Protein AF-A0A0B3SHK7-F1 (afdb_monomer)

Foldseek 3Di:
DDPVVVVVVVVVVVVVVVVVVVVVVVVVPPPPDDLPPLDQDDDQDDDPDPVVCVVCVVVSVVSVVVNVVSVVVSVVSVVVSVVVVVVVVVVVVVVVVVVCVVVVD

Radius of gyration: 28.04 Å; Cα contacts (8 Å, |Δi|>4): 27; chains: 1; bounding box: 57×65×58 Å

Secondary structure (DSSP, 8-state):
--HHHHHHHHHHHHHHHHHHHHHHHHHHH--S-------PPPPPP--S-HHHHHHTHHHHHHHHHHHHHHHHHHHHHHHHHHHHHHHHHHHHHHHHHHHHHHH--

Solvent-accessible surface area (backbone atoms only — not comparable to full-atom values): 6185 Å² total; per-residue (Å²): 137,72,71,66,59,56,56,52,52,50,53,52,49,51,52,52,52,52,52,51,50,53,52,56,56,55,64,67,68,73,77,74,87,72,85,72,77,64,62,79,62,71,81,68,76,77,68,88,49,72,63,58,44,62,79,39,39,70,60,45,52,47,42,47,55,51,36,57,54,41,45,52,55,28,48,52,44,50,53,51,52,50,52,53,54,50,53,53,50,50,53,53,50,52,51,52,54,53,50,50,64,66,73,76,109

Nearest PDB structures (foldseek):
  8i7o-assembly1_B8  TM=4.156E-01  e=3.609E+00  Mus musculus

Mean predicted aligned error: 12.47 Å

pLDDT: mean 86.63, std 15.55, range [47.28, 98.44]

Organism: NCBI:txid561184

Structure (mmCIF, N/CA/C/O backbone):
data_AF-A0A0B3SHK7-F1
#
_entry.id   AF-A0A0B3SHK7-F1
#
loop_
_atom_site.group_PDB
_atom_site.id
_atom_site.type_symbol
_atom_site.label_atom_id
_atom_site.label_alt_id
_atom_site.label_comp_id
_atom_site.label_asym_id
_atom_site.label_entity_id
_atom_site.label_seq_id
_atom_site.pdbx_PDB_ins_code
_atom_site.Cartn_x
_atom_site.Cartn_y
_atom_site.Cartn_z
_atom_site.occupancy
_atom_site.B_iso_or_equiv
_atom_site.auth_seq_id
_atom_site.auth_comp_id
_atom_site.auth_asym_id
_atom_site.auth_atom_id
_atom_site.pdbx_PDB_model_num
ATOM 1 N N . MET A 1 1 ? 24.798 -53.014 29.473 1.00 47.28 1 MET A N 1
ATOM 2 C CA . MET A 1 1 ? 24.682 -51.683 28.827 1.00 47.28 1 MET A CA 1
ATOM 3 C C . MET A 1 1 ? 23.221 -51.216 28.905 1.00 47.28 1 MET A C 1
ATOM 5 O O . MET A 1 1 ? 22.335 -51.994 28.581 1.00 47.28 1 MET A O 1
ATOM 9 N N . SER A 1 2 ? 22.936 -50.039 29.482 1.00 53.62 2 SER A N 1
ATOM 10 C CA . SER A 1 2 ? 21.636 -49.715 30.116 1.00 53.62 2 SER A CA 1
ATOM 11 C C . SER A 1 2 ? 20.565 -49.125 29.173 1.00 53.62 2 SER A C 1
ATOM 13 O O . SER A 1 2 ? 20.601 -47.948 28.818 1.00 53.62 2 SER A O 1
ATOM 15 N N . ILE A 1 3 ? 19.532 -49.925 28.870 1.00 59.44 3 ILE A N 1
ATOM 16 C CA . ILE A 1 3 ? 18.322 -49.586 28.077 1.00 59.44 3 ILE A CA 1
ATOM 17 C C . ILE A 1 3 ? 17.528 -48.399 28.672 1.00 59.44 3 ILE A C 1
ATOM 19 O O . ILE A 1 3 ? 16.787 -47.700 27.973 1.00 59.44 3 ILE A O 1
ATOM 23 N N . LYS A 1 4 ? 17.682 -48.133 29.977 1.00 56.56 4 LYS A N 1
ATOM 24 C CA . LYS A 1 4 ? 16.960 -47.066 30.691 1.00 56.56 4 LYS A CA 1
ATOM 25 C C . LYS A 1 4 ? 17.421 -45.659 30.273 1.00 56.56 4 LYS A C 1
ATOM 27 O O . LYS A 1 4 ? 16.594 -44.747 30.241 1.00 56.56 4 LYS A O 1
ATOM 32 N N . GLY A 1 5 ? 18.691 -45.494 29.883 1.00 59.22 5 GLY A N 1
ATOM 33 C CA . GLY A 1 5 ? 19.243 -44.217 29.409 1.00 59.22 5 GLY A CA 1
ATOM 34 C C . GLY A 1 5 ? 18.638 -43.770 28.076 1.00 59.22 5 GLY A C 1
ATOM 35 O O . GLY A 1 5 ? 18.206 -42.626 27.943 1.00 59.22 5 GLY A O 1
ATOM 36 N N . PHE A 1 6 ? 18.476 -44.705 27.134 1.00 59.25 6 PHE A N 1
ATOM 37 C CA . PHE A 1 6 ? 17.899 -44.435 25.814 1.00 59.25 6 PHE A CA 1
ATOM 38 C C . PHE A 1 6 ? 16.429 -43.998 25.896 1.00 59.25 6 PHE A C 1
ATOM 40 O O . PHE A 1 6 ? 16.019 -43.037 25.250 1.00 59.25 6 PHE A O 1
ATOM 47 N N . LYS A 1 7 ? 15.626 -44.638 26.760 1.00 60.53 7 LYS A N 1
ATOM 48 C CA . LYS A 1 7 ? 14.211 -44.266 26.953 1.00 60.53 7 LYS A CA 1
ATOM 49 C C . LYS A 1 7 ? 14.041 -42.899 27.621 1.00 60.53 7 LYS A C 1
ATOM 51 O O . LYS A 1 7 ? 13.049 -42.223 27.354 1.00 60.53 7 LYS A O 1
ATOM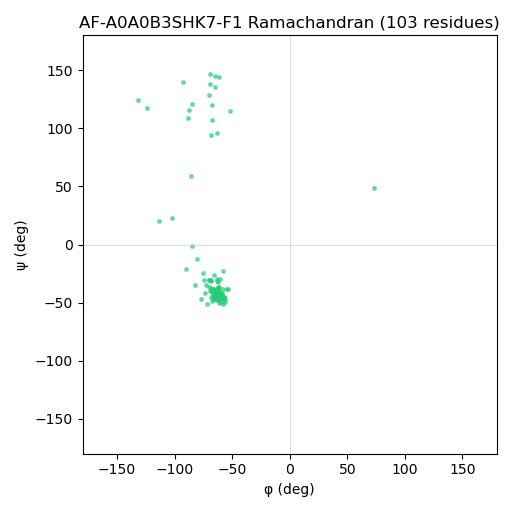 56 N N . ARG A 1 8 ? 14.970 -42.499 28.498 1.00 61.84 8 ARG A N 1
ATOM 57 C CA . ARG A 1 8 ? 14.968 -41.183 29.162 1.00 61.84 8 ARG A CA 1
ATOM 58 C C . ARG A 1 8 ? 15.375 -40.081 28.184 1.00 61.84 8 ARG A C 1
ATOM 60 O O . ARG A 1 8 ? 14.693 -39.062 28.126 1.00 61.84 8 ARG A O 1
ATOM 67 N N . LEU A 1 9 ? 16.384 -40.344 27.354 1.00 64.19 9 LEU A N 1
ATOM 68 C CA . LEU A 1 9 ? 16.823 -39.446 26.287 1.00 64.19 9 LEU A CA 1
ATOM 69 C C . LEU A 1 9 ? 15.735 -39.269 25.214 1.00 64.19 9 LEU A C 1
ATOM 71 O O . LEU A 1 9 ? 15.395 -38.144 24.864 1.00 64.19 9 LEU A O 1
ATOM 75 N N . ARG A 1 10 ? 15.082 -40.361 24.789 1.00 71.25 10 ARG A N 1
ATOM 76 C CA . ARG A 1 10 ? 13.967 -40.325 23.827 1.00 71.25 10 ARG A CA 1
ATOM 77 C C . ARG A 1 10 ? 12.755 -39.559 24.360 1.00 71.25 10 ARG A C 1
ATOM 79 O O . ARG A 1 10 ? 12.159 -38.782 23.626 1.00 71.25 10 ARG A O 1
ATOM 86 N N . ARG A 1 11 ? 12.400 -39.723 25.642 1.00 72.06 11 ARG A N 1
ATOM 87 C CA . ARG A 1 11 ? 11.307 -38.954 26.276 1.00 72.06 11 ARG A CA 1
ATOM 88 C C . ARG A 1 11 ? 11.623 -37.466 26.387 1.00 72.06 11 ARG A C 1
ATOM 90 O O . ARG A 1 11 ? 10.731 -36.641 26.223 1.00 72.06 11 ARG A O 1
ATOM 97 N N . GLN A 1 12 ? 12.875 -37.131 26.678 1.00 74.81 12 GLN A N 1
ATOM 98 C CA . GLN A 1 12 ? 13.320 -35.745 26.775 1.00 74.81 12 GLN A CA 1
ATOM 99 C C . GLN A 1 12 ? 13.356 -35.071 25.396 1.00 74.81 12 GLN A C 1
ATOM 101 O O . GLN A 1 12 ? 12.955 -33.918 25.272 1.00 74.81 12 GLN A O 1
ATOM 106 N N . TRP A 1 13 ? 13.743 -35.815 24.359 1.00 76.12 13 TRP A N 1
ATOM 107 C CA . TRP A 1 13 ? 13.710 -35.360 22.971 1.00 76.12 13 TRP A CA 1
ATOM 108 C C . TRP A 1 13 ? 12.273 -35.155 22.470 1.00 76.12 13 TRP A C 1
ATOM 110 O O . TRP A 1 13 ? 11.950 -34.083 21.971 1.00 76.12 13 TRP A O 1
ATOM 120 N N . LEU A 1 14 ? 11.373 -36.111 22.731 1.00 80.50 14 LEU A N 1
ATOM 121 C CA . LEU A 1 14 ? 9.947 -36.000 22.394 1.00 80.50 14 LEU A CA 1
ATOM 122 C C . LEU A 1 14 ? 9.273 -34.796 23.067 1.00 80.50 14 LEU A C 1
ATOM 124 O O . LEU A 1 14 ? 8.520 -34.080 22.419 1.00 80.50 14 LEU A O 1
ATOM 128 N N . ARG A 1 15 ? 9.575 -34.527 24.345 1.00 83.44 15 ARG A N 1
ATOM 129 C CA . ARG A 1 15 ? 9.064 -33.341 25.054 1.00 83.44 15 ARG A CA 1
ATOM 130 C C . ARG A 1 15 ? 9.548 -32.029 24.438 1.00 83.44 15 ARG A C 1
ATOM 132 O O . ARG A 1 15 ? 8.769 -31.088 24.346 1.00 83.44 15 ARG A O 1
ATOM 139 N N . ARG A 1 16 ? 10.815 -31.966 24.016 1.00 82.56 16 ARG A N 1
ATOM 140 C CA . ARG A 1 16 ? 11.387 -30.779 23.363 1.00 82.56 16 ARG A CA 1
ATOM 141 C C . ARG A 1 16 ? 10.779 -30.534 21.985 1.00 82.56 16 ARG A C 1
ATOM 143 O O . ARG A 1 16 ? 10.400 -29.407 21.699 1.00 82.56 16 ARG A O 1
ATOM 150 N N . VAL A 1 17 ? 10.637 -31.583 21.175 1.00 86.38 17 VAL A N 1
ATOM 151 C CA . VAL A 1 17 ? 10.005 -31.495 19.849 1.00 86.38 17 VAL A CA 1
ATOM 152 C C . VAL A 1 17 ? 8.541 -31.083 19.978 1.00 86.38 17 VAL A C 1
ATOM 154 O O . VAL A 1 17 ? 8.110 -30.164 19.296 1.00 86.38 17 VAL A O 1
ATOM 157 N N . TYR A 1 18 ? 7.795 -31.695 20.899 1.00 89.25 18 TYR A N 1
ATOM 158 C CA . TYR A 1 18 ? 6.396 -31.340 21.134 1.00 89.25 18 TYR A CA 1
ATOM 159 C C . TYR A 1 18 ? 6.239 -29.880 21.576 1.00 89.25 18 TYR A C 1
ATOM 161 O O . TYR A 1 18 ? 5.405 -29.163 21.034 1.00 89.25 18 TYR A O 1
ATOM 169 N N . GLY A 1 19 ? 7.086 -29.413 22.503 1.00 86.44 19 GLY A N 1
ATOM 170 C CA . GLY A 1 19 ? 7.104 -28.007 22.908 1.00 86.44 19 GLY A CA 1
ATOM 171 C C . GLY A 1 19 ? 7.384 -27.059 21.738 1.00 86.44 19 GLY A C 1
ATOM 172 O O . GLY A 1 19 ? 6.680 -26.068 21.580 1.00 86.44 19 GLY A O 1
ATOM 173 N N . ALA A 1 20 ? 8.353 -27.390 20.880 1.00 87.88 20 ALA A N 1
ATOM 174 C CA . ALA A 1 20 ? 8.672 -26.586 19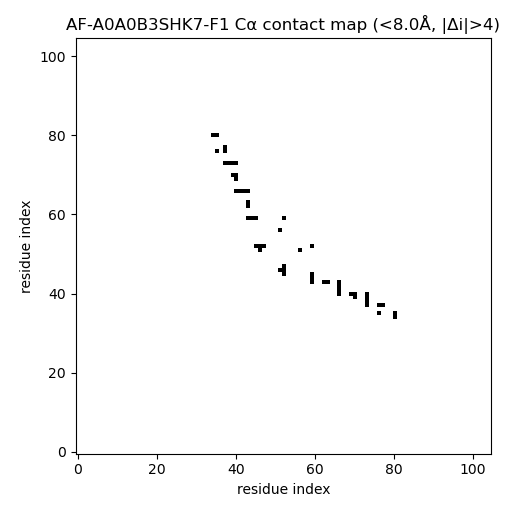.700 1.00 87.88 20 ALA A CA 1
ATOM 175 C C . ALA A 1 20 ? 7.519 -26.547 18.680 1.00 87.88 20 ALA A C 1
ATOM 177 O O . ALA A 1 20 ? 7.220 -25.487 18.140 1.00 87.88 20 ALA A O 1
ATOM 178 N N . VAL A 1 21 ? 6.839 -27.677 18.454 1.00 88.88 21 VAL A N 1
ATOM 179 C CA . VAL A 1 21 ? 5.678 -27.763 17.551 1.00 88.88 21 VAL A CA 1
ATOM 180 C C . VAL A 1 21 ? 4.502 -26.940 18.075 1.00 88.88 21 VAL A C 1
ATOM 182 O O . VAL A 1 21 ? 3.897 -26.199 17.308 1.00 88.88 21 VAL A O 1
ATOM 185 N N . VAL A 1 22 ? 4.199 -27.012 19.374 1.00 87.88 22 VAL A N 1
ATOM 186 C CA . VAL A 1 22 ? 3.126 -26.206 19.983 1.00 87.88 22 VAL A CA 1
ATOM 187 C C . VAL A 1 22 ? 3.426 -24.710 19.861 1.00 87.88 22 VAL A C 1
ATOM 189 O O . VAL A 1 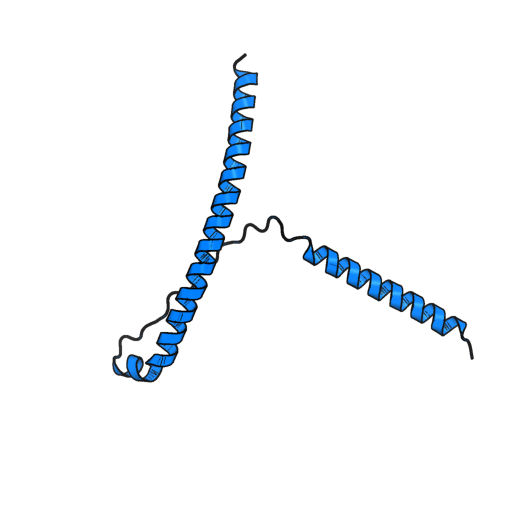22 ? 2.544 -23.948 19.484 1.00 87.88 22 VAL A O 1
ATOM 192 N N . ILE A 1 23 ? 4.671 -24.289 20.112 1.00 84.94 23 ILE A N 1
ATOM 193 C CA . ILE A 1 23 ? 5.083 -22.887 19.940 1.00 84.94 23 ILE A CA 1
ATOM 194 C C . ILE A 1 23 ? 4.927 -22.451 18.476 1.00 84.94 23 ILE A C 1
ATOM 196 O O . ILE A 1 23 ? 4.361 -21.394 18.219 1.00 84.94 23 ILE A O 1
ATOM 200 N N . ALA A 1 24 ? 5.366 -23.269 17.515 1.00 83.69 24 ALA A N 1
ATOM 201 C CA . ALA A 1 24 ? 5.221 -22.959 16.093 1.00 83.69 24 ALA A CA 1
ATOM 202 C C . ALA A 1 24 ? 3.747 -22.822 15.670 1.00 83.69 24 ALA 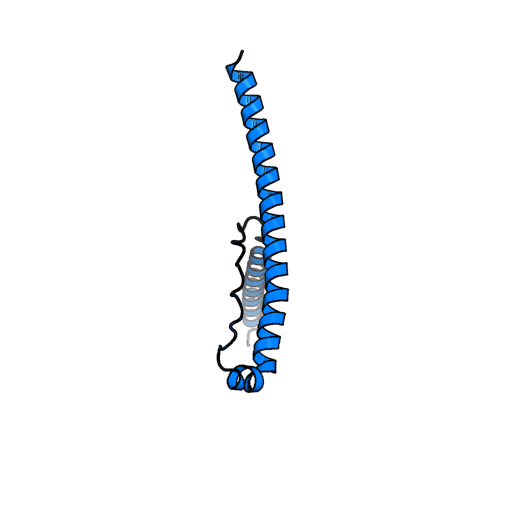A C 1
ATOM 204 O O . ALA A 1 24 ? 3.407 -21.902 14.933 1.00 83.69 24 ALA A O 1
ATOM 205 N N . LEU A 1 25 ? 2.863 -23.689 16.174 1.00 82.75 25 LEU A N 1
ATOM 206 C CA . LEU A 1 25 ? 1.424 -23.617 15.904 1.00 82.75 25 LEU A CA 1
ATOM 207 C C . LEU A 1 25 ? 0.776 -22.362 16.509 1.00 82.75 25 LEU A C 1
ATOM 209 O O . LEU A 1 25 ? -0.068 -21.747 15.862 1.00 82.75 25 LEU A O 1
ATOM 213 N N . LEU A 1 26 ? 1.194 -21.945 17.708 1.00 79.38 26 LEU A N 1
ATOM 214 C CA . LEU A 1 26 ? 0.703 -20.714 18.336 1.00 79.38 26 LEU A CA 1
ATOM 215 C C . LEU A 1 26 ? 1.089 -19.465 17.529 1.00 79.38 26 LEU A C 1
ATOM 217 O O . LEU A 1 26 ? 0.251 -18.587 17.341 1.00 79.38 26 LEU A O 1
ATOM 221 N N . MET A 1 27 ? 2.305 -19.410 16.978 1.00 73.31 27 MET A N 1
ATOM 222 C CA . MET A 1 27 ? 2.753 -18.283 16.144 1.00 73.31 27 MET A CA 1
ATOM 223 C C . MET A 1 27 ? 1.932 -18.127 14.853 1.00 73.31 27 MET A C 1
ATOM 225 O O . MET A 1 27 ? 1.757 -17.011 14.379 1.00 73.31 27 MET A O 1
ATOM 229 N N . ILE A 1 28 ? 1.397 -19.221 14.300 1.00 69.12 28 ILE A N 1
ATOM 230 C CA . ILE A 1 28 ? 0.568 -19.197 13.081 1.00 69.12 28 ILE A CA 1
ATOM 231 C C . ILE A 1 28 ? -0.849 -18.660 13.371 1.00 69.12 28 ILE A C 1
ATOM 233 O O . ILE A 1 28 ? -1.497 -18.128 12.476 1.00 69.12 28 ILE A O 1
ATOM 237 N N . SER A 1 29 ? -1.332 -18.756 14.617 1.00 59.84 29 SER A N 1
ATOM 238 C CA . SER A 1 29 ? -2.684 -18.307 14.999 1.00 59.84 29 SER A CA 1
ATOM 239 C C . SER A 1 29 ? -2.835 -16.799 15.243 1.00 59.84 29 SER A C 1
ATOM 241 O O . SER A 1 29 ? -3.962 -16.311 15.287 1.00 59.84 29 SER A O 1
ATOM 243 N N . VAL A 1 30 ? -1.739 -16.038 15.351 1.00 56.47 30 VAL A N 1
ATOM 244 C CA . VAL A 1 30 ? -1.773 -14.567 15.503 1.00 56.47 30 VAL A CA 1
ATOM 245 C C . VAL A 1 30 ? -1.847 -13.907 14.121 1.00 56.47 30 VAL A C 1
ATOM 247 O O . VAL A 1 30 ? -0.965 -13.164 13.706 1.00 56.47 30 VAL A O 1
ATOM 250 N N . GLY A 1 31 ? -2.892 -14.243 13.368 1.00 52.66 31 GLY A N 1
ATOM 251 C CA . GLY A 1 31 ? -3.207 -13.660 12.060 1.00 52.66 31 GLY A CA 1
ATOM 252 C C . GLY A 1 31 ? -4.334 -12.626 12.114 1.00 52.66 31 GLY A C 1
ATOM 253 O O . GLY A 1 31 ? -5.015 -12.434 11.117 1.00 52.66 31 GLY A O 1
ATOM 254 N N . GLY A 1 32 ? -4.593 -12.017 13.275 1.00 53.56 32 GLY A N 1
ATOM 255 C CA . GLY A 1 32 ? -5.673 -11.047 13.458 1.00 53.56 32 GLY A CA 1
ATOM 256 C C . GLY A 1 32 ? -5.169 -9.800 14.175 1.00 53.56 32 GLY A C 1
ATOM 257 O O . GLY A 1 32 ? -4.627 -9.910 15.271 1.00 53.56 32 GLY A O 1
ATOM 258 N N . ALA A 1 33 ? -5.371 -8.639 13.551 1.00 50.81 33 ALA A N 1
ATOM 259 C CA . ALA A 1 33 ? -4.979 -7.301 14.006 1.00 50.81 33 ALA A CA 1
ATOM 260 C C . ALA A 1 33 ? -3.476 -6.968 13.927 1.00 50.81 33 ALA A C 1
ATOM 262 O O . ALA A 1 33 ? -2.885 -6.407 14.848 1.00 50.81 33 ALA A O 1
ATOM 263 N N . VAL A 1 34 ? -2.862 -7.233 12.776 1.00 51.34 34 VAL A N 1
ATOM 264 C CA . VAL A 1 34 ? -1.827 -6.323 12.269 1.00 51.34 34 VAL A CA 1
ATOM 265 C C . VAL A 1 34 ? -2.607 -5.246 11.518 1.00 51.34 34 VAL A C 1
ATOM 267 O O . VAL A 1 34 ? -3.376 -5.584 10.628 1.00 51.34 34 VAL A O 1
ATOM 270 N N . ALA A 1 35 ? -2.481 -3.974 11.909 1.00 54.16 35 ALA A N 1
ATOM 271 C CA . ALA A 1 35 ? -2.793 -2.894 10.980 1.00 54.16 35 ALA A CA 1
ATOM 272 C C . ALA A 1 35 ? -1.775 -3.064 9.854 1.00 54.16 35 ALA A C 1
ATOM 274 O O . ALA A 1 35 ? -0.598 -2.733 10.038 1.00 54.16 35 ALA A O 1
ATOM 275 N N . GLU A 1 36 ? -2.169 -3.743 8.779 1.00 54.50 36 GLU A N 1
ATOM 276 C CA . GLU A 1 36 ? -1.258 -4.007 7.682 1.00 54.50 36 GLU A CA 1
ATOM 277 C C . GLU A 1 36 ? -0.993 -2.642 7.063 1.00 54.50 36 GLU A C 1
ATOM 279 O O . 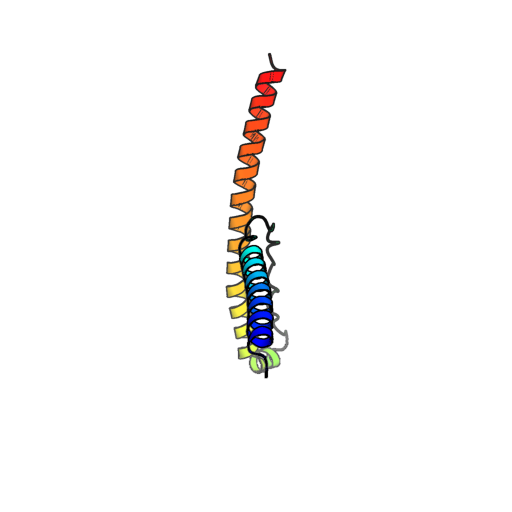GLU A 1 36 ? -1.877 -2.004 6.494 1.00 54.50 36 GLU A O 1
ATOM 284 N N . SER A 1 37 ? 0.204 -2.099 7.281 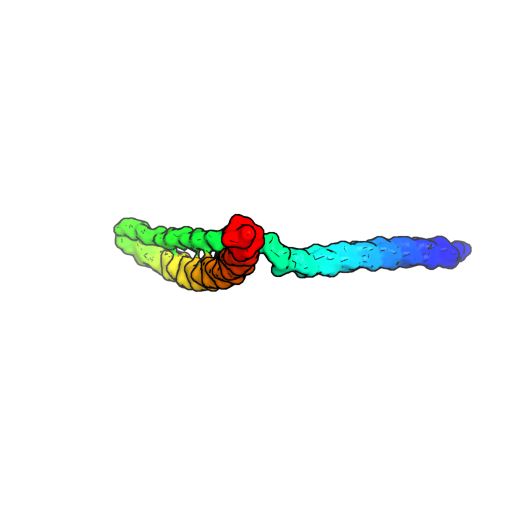1.00 76.06 37 SER A N 1
ATOM 285 C CA . SER A 1 37 ? 0.561 -0.826 6.682 1.00 76.06 37 SER A CA 1
ATOM 286 C C . SER A 1 37 ? 0.689 -1.065 5.184 1.00 76.06 37 SER A C 1
ATOM 288 O O . SER A 1 37 ? 1.726 -1.517 4.704 1.00 76.06 37 SER A O 1
ATOM 290 N N . CYS A 1 38 ? -0.396 -0.819 4.445 1.00 92.12 38 CYS A N 1
ATOM 291 C CA . CYS A 1 38 ? -0.453 -1.073 3.014 1.00 92.12 38 CYS A CA 1
ATOM 292 C C . CYS A 1 38 ? 0.736 -0.399 2.320 1.00 92.12 38 CYS A C 1
ATOM 294 O O . CYS A 1 38 ? 0.869 0.828 2.324 1.00 92.12 38 CYS A O 1
ATOM 296 N N . VAL A 1 39 ? 1.625 -1.209 1.741 1.00 91.50 39 VAL A N 1
ATOM 297 C CA . VAL A 1 39 ? 2.869 -0.717 1.146 1.00 91.50 39 VAL A CA 1
ATOM 298 C C . VAL A 1 39 ? 2.610 -0.320 -0.297 1.00 91.50 39 VAL A C 1
ATOM 300 O O . VAL A 1 39 ? 2.299 -1.153 -1.147 1.00 91.50 39 VAL A O 1
ATOM 303 N N . THR A 1 40 ? 2.761 0.967 -0.591 1.00 94.38 40 THR A N 1
ATOM 304 C CA . THR A 1 40 ? 2.648 1.464 -1.962 1.00 94.38 40 THR A CA 1
ATOM 305 C C . THR A 1 40 ? 3.842 0.982 -2.795 1.00 94.38 40 THR A C 1
ATOM 307 O O . THR A 1 40 ? 4.987 1.206 -2.392 1.00 94.38 40 THR A O 1
ATOM 310 N N . PRO A 1 41 ? 3.624 0.364 -3.971 1.00 96.00 41 PRO A N 1
ATOM 311 C CA . PRO A 1 41 ? 4.722 -0.063 -4.828 1.00 96.00 41 PRO A CA 1
ATOM 312 C C . PRO A 1 41 ? 5.457 1.137 -5.433 1.00 96.00 41 PRO A C 1
ATOM 314 O O . PRO A 1 41 ? 4.864 2.169 -5.766 1.00 96.00 41 PRO A O 1
ATOM 317 N N . GLN A 1 42 ? 6.766 0.984 -5.628 1.00 95.00 42 GLN A N 1
ATOM 318 C CA . GLN A 1 42 ? 7.593 1.996 -6.274 1.00 95.00 42 GLN A CA 1
ATOM 319 C C . GLN A 1 42 ? 7.248 2.106 -7.764 1.00 95.00 42 GLN A C 1
ATOM 321 O O . GLN A 1 42 ? 7.088 1.101 -8.453 1.00 95.00 42 GLN A O 1
ATOM 326 N N . ARG A 1 43 ? 7.177 3.336 -8.285 1.00 96.50 43 ARG A N 1
ATOM 327 C CA . ARG A 1 43 ? 6.961 3.558 -9.720 1.00 96.50 43 ARG A CA 1
ATOM 328 C C . ARG A 1 43 ? 8.152 3.039 -10.541 1.00 96.50 43 ARG A C 1
ATOM 330 O O . ARG A 1 43 ? 9.292 3.347 -10.180 1.00 96.50 43 ARG A O 1
ATOM 337 N N . PRO A 1 44 ? 7.907 2.332 -11.658 1.00 97.38 44 PRO A N 1
ATOM 338 C CA . PRO A 1 44 ? 8.973 1.894 -12.548 1.00 97.38 44 PRO A CA 1
ATOM 339 C C . PRO A 1 44 ? 9.665 3.100 -13.194 1.00 97.38 44 PRO A C 1
ATOM 341 O O . PRO A 1 44 ? 9.034 4.117 -13.498 1.00 97.38 44 PRO A O 1
ATOM 344 N N . PHE A 1 45 ? 10.976 2.990 -13.400 1.00 96.19 45 PHE A N 1
ATOM 345 C CA . PHE A 1 45 ? 11.789 4.036 -14.014 1.00 96.19 45 PHE A CA 1
ATOM 346 C C . PHE A 1 45 ? 11.894 3.833 -15.528 1.00 96.19 45 PHE A C 1
ATOM 348 O O . PHE A 1 45 ? 12.079 2.716 -16.008 1.00 96.19 45 PHE A O 1
ATOM 355 N N . VAL A 1 46 ? 11.827 4.927 -16.289 1.00 97.25 46 VAL A N 1
ATOM 356 C CA . VAL A 1 46 ? 12.062 4.920 -17.737 1.00 97.25 46 VAL A CA 1
ATOM 357 C C . VAL A 1 46 ? 13.171 5.922 -18.058 1.00 97.25 46 VAL A C 1
ATOM 359 O O . VAL A 1 46 ? 12.981 7.118 -17.828 1.00 97.25 46 VAL A O 1
ATOM 362 N N . PRO A 1 47 ? 14.318 5.475 -18.603 1.00 97.06 47 PRO A N 1
ATOM 363 C CA . PRO A 1 47 ? 15.392 6.375 -19.006 1.00 97.06 47 PRO A CA 1
ATOM 364 C C . PRO A 1 47 ? 14.957 7.358 -20.102 1.00 97.06 47 PRO A C 1
ATOM 366 O O . PRO A 1 47 ? 14.240 6.986 -21.034 1.00 97.06 47 PRO A O 1
ATOM 369 N N . SER A 1 48 ? 15.464 8.592 -20.051 1.00 97.31 48 SER A N 1
ATOM 370 C CA . SER A 1 48 ? 15.216 9.598 -21.096 1.00 97.31 48 SER A CA 1
ATOM 371 C C . SER A 1 48 ? 15.919 9.268 -22.420 1.00 97.31 48 SER A C 1
ATOM 373 O O . SER A 1 48 ? 15.412 9.613 -23.487 1.00 97.31 48 SER A O 1
ATOM 375 N N . ASP A 1 49 ? 17.070 8.584 -22.368 1.00 97.81 49 ASP A N 1
ATOM 376 C CA . ASP A 1 49 ? 17.836 8.193 -23.555 1.00 97.81 49 ASP A CA 1
ATOM 377 C C . ASP A 1 49 ? 17.080 7.139 -24.399 1.00 97.81 49 ASP A C 1
ATOM 379 O O . ASP A 1 49 ? 16.797 6.035 -23.917 1.00 97.81 49 ASP A O 1
ATOM 383 N N . PRO A 1 50 ? 16.765 7.424 -25.679 1.00 97.44 50 PRO A N 1
ATOM 384 C CA . PRO A 1 50 ? 16.098 6.475 -26.565 1.00 97.44 50 PRO A CA 1
ATOM 385 C C . PRO A 1 50 ? 16.874 5.182 -26.811 1.00 97.44 50 PRO A C 1
ATOM 387 O O . PRO A 1 50 ? 16.244 4.160 -27.089 1.00 97.44 50 PRO A O 1
ATOM 390 N N . LYS A 1 51 ? 18.212 5.213 -26.760 1.00 98.00 51 LYS A N 1
ATOM 391 C CA . LYS A 1 51 ? 19.013 3.998 -26.916 1.00 98.00 51 LYS A CA 1
ATOM 392 C C . LYS A 1 51 ? 18.870 3.116 -25.676 1.00 98.00 51 LYS A C 1
ATOM 394 O O . LYS A 1 51 ? 18.439 1.978 -25.826 1.00 98.00 51 LYS A O 1
ATOM 399 N N . ALA A 1 52 ? 19.063 3.664 -24.476 1.00 97.19 52 ALA A N 1
ATOM 400 C CA . ALA A 1 52 ? 18.842 2.950 -23.218 1.00 97.19 52 ALA A CA 1
ATOM 401 C C . ALA A 1 52 ? 17.436 2.327 -23.113 1.00 97.19 52 ALA A C 1
ATOM 403 O O . ALA A 1 52 ? 17.297 1.198 -22.651 1.00 97.19 52 ALA A O 1
ATOM 404 N N . ARG A 1 53 ? 16.385 3.007 -23.596 1.00 97.69 53 ARG A N 1
ATOM 405 C CA . ARG A 1 53 ? 15.030 2.421 -23.628 1.00 97.69 53 ARG A CA 1
ATOM 406 C C . ARG A 1 53 ? 14.931 1.161 -24.487 1.00 97.69 53 ARG A C 1
ATOM 408 O O . ARG A 1 53 ? 14.162 0.271 -24.145 1.00 97.69 53 ARG A O 1
ATOM 415 N N . ARG A 1 54 ? 15.658 1.099 -25.607 1.00 97.75 54 ARG A N 1
ATOM 416 C CA . ARG A 1 54 ? 15.688 -0.081 -26.484 1.00 97.75 54 ARG A CA 1
ATOM 417 C C . ARG A 1 54 ? 16.563 -1.177 -25.892 1.00 97.75 54 ARG A C 1
ATOM 419 O O . ARG A 1 54 ? 16.116 -2.314 -25.818 1.00 97.75 54 ARG A O 1
ATOM 426 N N . ASP A 1 55 ? 17.753 -0.808 -25.428 1.00 98.31 55 ASP A N 1
ATOM 427 C CA . ASP A 1 55 ? 18.742 -1.740 -24.881 1.00 98.31 55 ASP A CA 1
ATOM 428 C C . ASP A 1 55 ? 18.211 -2.462 -23.627 1.00 98.31 55 ASP A C 1
ATOM 430 O O . ASP A 1 55 ? 18.513 -3.633 -23.415 1.00 98.31 55 ASP A O 1
ATOM 434 N N . TYR A 1 56 ? 17.365 -1.795 -22.831 1.00 97.44 56 TYR A N 1
ATOM 435 C CA . TYR A 1 56 ? 16.785 -2.340 -21.597 1.00 97.44 56 TYR A CA 1
ATOM 436 C C . TYR A 1 56 ? 15.265 -2.557 -21.660 1.00 97.44 56 TYR A C 1
ATOM 438 O O . TYR A 1 56 ? 14.614 -2.651 -20.617 1.00 97.44 56 TYR A O 1
ATOM 446 N N . ALA A 1 57 ? 14.679 -2.653 -22.859 1.00 98.00 57 ALA A N 1
ATOM 447 C CA . ALA A 1 57 ? 13.226 -2.732 -23.047 1.00 98.00 57 ALA A CA 1
ATOM 448 C C . ALA A 1 57 ? 12.566 -3.875 -22.255 1.00 98.00 57 ALA A C 1
ATOM 450 O O . ALA A 1 57 ? 11.484 -3.695 -21.697 1.00 98.00 57 ALA A O 1
ATOM 451 N N . ASP A 1 58 ? 13.222 -5.033 -22.173 1.00 98.31 58 ASP A N 1
ATOM 452 C CA . ASP A 1 58 ? 12.675 -6.198 -21.473 1.00 98.31 58 ASP A CA 1
ATOM 453 C C . ASP A 1 58 ? 12.702 -6.041 -19.948 1.00 98.31 58 ASP A C 1
ATOM 455 O O . ASP A 1 58 ? 11.768 -6.478 -19.274 1.00 98.31 58 ASP A O 1
ATOM 459 N N . ILE A 1 59 ? 13.727 -5.374 -19.400 1.00 97.62 59 ILE A N 1
ATOM 460 C CA . ILE A 1 59 ? 13.800 -5.055 -17.965 1.00 97.62 59 ILE A CA 1
ATOM 461 C C . ILE A 1 59 ? 12.716 -4.037 -17.619 1.00 97.62 59 ILE A C 1
ATOM 463 O O . ILE A 1 59 ? 11.929 -4.270 -16.708 1.00 97.62 59 ILE A O 1
ATOM 467 N N . ILE A 1 60 ? 12.612 -2.962 -18.406 1.00 98.12 60 ILE A N 1
ATOM 468 C CA . ILE A 1 60 ? 11.586 -1.934 -18.207 1.00 98.12 60 ILE A CA 1
ATOM 469 C C . ILE A 1 60 ? 10.194 -2.573 -18.274 1.00 98.12 60 ILE A C 1
ATOM 471 O O . ILE A 1 60 ? 9.378 -2.341 -17.390 1.00 98.12 60 ILE A O 1
ATOM 475 N N . ARG A 1 61 ? 9.914 -3.429 -19.269 1.00 98.25 61 ARG A N 1
ATOM 476 C CA . ARG A 1 61 ? 8.620 -4.128 -19.368 1.00 98.25 61 ARG A CA 1
ATOM 477 C C . ARG A 1 61 ? 8.318 -4.934 -18.103 1.00 98.25 61 ARG A C 1
ATOM 479 O O . ARG A 1 61 ? 7.220 -4.816 -17.563 1.00 98.25 61 ARG A O 1
ATOM 486 N N . ARG A 1 62 ? 9.291 -5.705 -17.613 1.00 98.31 62 ARG A N 1
ATOM 487 C CA . ARG A 1 62 ? 9.140 -6.501 -16.390 1.00 98.31 62 ARG A CA 1
ATOM 488 C C . ARG A 1 62 ? 8.855 -5.630 -15.167 1.00 98.31 62 ARG A C 1
ATOM 490 O O . ARG A 1 62 ? 7.987 -5.985 -14.377 1.00 98.31 62 ARG A O 1
ATOM 497 N N . ASP A 1 63 ? 9.529 -4.494 -15.018 1.00 98.25 63 ASP A N 1
ATOM 498 C CA . ASP A 1 63 ? 9.295 -3.582 -13.891 1.00 98.25 63 ASP A CA 1
ATOM 499 C C . ASP A 1 63 ? 7.861 -3.030 -13.895 1.00 98.25 63 ASP A C 1
ATOM 501 O O . ASP A 1 63 ? 7.229 -2.921 -12.843 1.00 98.25 63 ASP A O 1
ATOM 505 N N . PHE A 1 64 ? 7.303 -2.742 -15.076 1.00 98.44 64 PHE A N 1
ATOM 506 C CA . PHE A 1 64 ? 5.894 -2.364 -15.205 1.00 98.44 64 PHE A CA 1
ATOM 507 C C . PHE A 1 64 ? 4.945 -3.515 -14.849 1.00 98.44 64 PHE A C 1
ATOM 509 O O . PHE A 1 64 ? 3.960 -3.287 -14.149 1.00 98.44 64 PHE A O 1
ATOM 516 N N . GLU A 1 65 ? 5.225 -4.744 -15.287 1.00 98.12 65 GLU A N 1
ATOM 517 C CA . GLU A 1 65 ? 4.416 -5.922 -14.936 1.00 98.12 65 GLU A CA 1
ATOM 518 C C . GLU A 1 65 ? 4.409 -6.175 -13.420 1.00 98.12 65 GLU A C 1
ATOM 520 O O . GLU A 1 65 ? 3.350 -6.416 -12.835 1.00 98.12 65 GLU A O 1
ATOM 525 N N . LEU A 1 66 ? 5.573 -6.057 -12.769 1.00 98.12 66 LEU A N 1
ATOM 526 C CA . LEU A 1 66 ? 5.701 -6.155 -11.314 1.00 98.12 66 LEU A CA 1
ATOM 527 C C . LEU A 1 66 ? 4.911 -5.046 -10.612 1.00 98.12 66 LEU A C 1
ATOM 529 O O . LEU A 1 66 ? 4.115 -5.345 -9.725 1.00 98.12 66 LEU A O 1
ATOM 533 N N . TYR A 1 67 ? 5.052 -3.793 -11.054 1.00 98.12 67 TYR A N 1
ATOM 534 C CA . TYR A 1 67 ? 4.283 -2.672 -10.513 1.00 98.12 67 TYR A CA 1
ATOM 535 C C . TYR A 1 67 ? 2.771 -2.902 -10.621 1.00 98.12 67 TYR A C 1
ATOM 537 O O . TYR A 1 67 ? 2.047 -2.681 -9.652 1.00 98.12 67 TYR A O 1
ATOM 545 N N . ILE A 1 68 ? 2.286 -3.370 -11.777 1.00 98.19 68 ILE A N 1
ATOM 546 C CA . ILE A 1 68 ? 0.858 -3.633 -11.998 1.00 98.19 68 ILE A CA 1
ATOM 547 C C . ILE A 1 68 ? 0.362 -4.749 -11.079 1.00 98.19 68 ILE A C 1
ATOM 549 O O . ILE A 1 68 ? -0.729 -4.640 -10.532 1.00 98.19 68 ILE A O 1
ATOM 553 N N . ARG A 1 69 ? 1.139 -5.811 -10.865 1.00 97.12 69 ARG A N 1
ATOM 554 C CA . ARG A 1 69 ? 0.778 -6.849 -9.890 1.00 97.12 69 ARG A CA 1
ATOM 555 C C . ARG A 1 69 ? 0.722 -6.275 -8.472 1.00 97.12 69 ARG A C 1
ATOM 557 O O . ARG A 1 69 ? -0.235 -6.518 -7.739 1.00 97.12 69 ARG A O 1
ATOM 564 N N . ASP A 1 70 ? 1.738 -5.514 -8.088 1.00 96.81 70 ASP A N 1
ATOM 565 C CA . ASP A 1 70 ? 1.905 -5.060 -6.709 1.00 96.81 70 ASP A CA 1
ATOM 566 C C . ASP A 1 70 ? 0.912 -3.948 -6.343 1.00 96.81 70 ASP A C 1
ATOM 568 O O . ASP A 1 70 ? 0.438 -3.906 -5.209 1.00 96.81 70 ASP A O 1
ATOM 572 N N . ILE A 1 71 ? 0.496 -3.110 -7.300 1.00 97.31 71 ILE A N 1
ATOM 573 C CA . ILE A 1 71 ? -0.538 -2.095 -7.052 1.00 97.31 71 ILE A CA 1
ATOM 574 C C . ILE A 1 71 ? -1.915 -2.725 -6.808 1.00 97.31 71 ILE A C 1
ATOM 576 O O . ILE A 1 71 ? -2.689 -2.195 -6.017 1.00 97.31 71 ILE A O 1
ATOM 580 N N . GLN A 1 72 ? -2.212 -3.886 -7.405 1.00 97.12 72 GLN A N 1
ATOM 581 C CA . GLN A 1 72 ? -3.451 -4.618 -7.105 1.00 97.12 72 GLN A CA 1
ATOM 582 C C . GLN A 1 72 ? -3.439 -5.188 -5.684 1.00 97.12 72 GLN A C 1
ATOM 584 O O . GLN A 1 72 ? -4.444 -5.118 -4.980 1.00 97.12 72 GLN A O 1
ATOM 589 N N . ASN A 1 73 ? -2.291 -5.705 -5.232 1.00 95.25 73 ASN A N 1
ATOM 590 C CA . ASN A 1 73 ? -2.129 -6.142 -3.843 1.00 95.25 73 ASN A CA 1
ATOM 591 C C . ASN A 1 73 ? -2.308 -4.971 -2.869 1.00 95.25 73 ASN A C 1
ATOM 593 O O . ASN A 1 73 ? -2.997 -5.116 -1.863 1.00 95.25 73 ASN A O 1
ATOM 597 N N . TYR A 1 74 ? -1.737 -3.812 -3.202 1.00 95.62 74 TYR A N 1
ATOM 598 C CA . TYR A 1 74 ? -1.894 -2.588 -2.423 1.00 95.62 74 TYR A CA 1
ATOM 599 C C . TYR A 1 74 ? -3.361 -2.148 -2.317 1.00 95.62 74 TYR A C 1
ATOM 601 O O . TYR A 1 74 ? -3.817 -1.840 -1.219 1.00 95.62 74 TYR A O 1
ATOM 609 N N . PHE A 1 75 ? -4.120 -2.166 -3.420 1.00 96.44 75 PHE A N 1
ATOM 610 C CA . PHE A 1 75 ? -5.545 -1.823 -3.382 1.00 96.44 75 PHE A CA 1
ATOM 611 C C . PHE A 1 75 ? -6.366 -2.788 -2.534 1.00 96.44 75 PHE A C 1
ATOM 613 O O . PHE A 1 75 ? -7.161 -2.332 -1.720 1.00 96.44 75 PHE A O 1
ATOM 620 N N . ARG A 1 76 ? -6.121 -4.097 -2.647 1.00 95.81 76 ARG A N 1
ATOM 621 C CA . ARG A 1 76 ? -6.792 -5.084 -1.794 1.00 95.81 76 ARG A CA 1
ATOM 622 C C . ARG A 1 76 ? -6.547 -4.815 -0.307 1.00 95.81 76 ARG A C 1
ATOM 624 O O . ARG A 1 76 ? -7.503 -4.805 0.456 1.00 95.81 76 ARG A O 1
ATOM 631 N N . CYS A 1 77 ? -5.302 -4.536 0.079 1.00 95.44 77 CYS A N 1
ATOM 632 C CA . CYS A 1 77 ? -4.980 -4.166 1.459 1.00 95.44 77 CYS A CA 1
ATOM 633 C C . CYS A 1 77 ? -5.770 -2.926 1.913 1.00 95.44 77 CYS A C 1
ATOM 635 O O . CYS A 1 77 ? -6.373 -2.924 2.982 1.00 95.44 77 CYS A O 1
ATOM 637 N N . LEU A 1 78 ? -5.820 -1.874 1.084 1.00 95.19 78 LEU A N 1
ATOM 638 C CA . LEU A 1 78 ? -6.567 -0.658 1.423 1.00 95.19 78 LEU A CA 1
ATOM 639 C C . LEU A 1 78 ? -8.070 -0.910 1.581 1.00 95.19 78 LEU A C 1
ATOM 641 O O . LEU A 1 78 ? -8.700 -0.294 2.440 1.00 95.19 78 LEU A O 1
ATOM 645 N N . ASP A 1 79 ? -8.648 -1.786 0.761 1.00 96.25 79 ASP A N 1
ATOM 646 C CA . ASP A 1 79 ? -10.062 -2.145 0.858 1.00 96.25 79 ASP A CA 1
ATOM 647 C C . ASP A 1 79 ? -10.360 -2.943 2.138 1.00 96.25 79 ASP A C 1
ATOM 649 O O . ASP A 1 79 ? -11.390 -2.715 2.776 1.00 96.25 79 ASP A O 1
ATOM 653 N N . GLU A 1 80 ? -9.447 -3.822 2.556 1.00 94.25 80 GLU A N 1
ATOM 654 C CA . GLU A 1 80 ? -9.543 -4.570 3.815 1.00 94.25 80 GLU A CA 1
ATOM 655 C C . GLU A 1 80 ? -9.444 -3.638 5.035 1.00 94.25 80 GLU A C 1
ATOM 657 O O . GLU A 1 80 ? -10.311 -3.677 5.913 1.00 94.25 80 GLU A O 1
ATOM 662 N N . GLU A 1 81 ? -8.470 -2.721 5.058 1.00 93.25 81 GLU A N 1
ATOM 663 C CA . GLU A 1 81 ? -8.352 -1.716 6.126 1.00 93.25 81 GLU A CA 1
ATOM 664 C C . GLU A 1 81 ? -9.559 -0.772 6.155 1.00 93.25 81 GLU A C 1
ATOM 666 O O . GLU A 1 81 ? -10.060 -0.424 7.227 1.00 93.25 81 GLU A O 1
ATOM 671 N N . ARG A 1 82 ? -10.090 -0.393 4.986 1.00 93.56 82 ARG A N 1
ATOM 672 C CA . ARG A 1 82 ? -11.320 0.398 4.900 1.00 93.56 82 ARG A CA 1
ATOM 673 C C . ARG A 1 82 ? -12.505 -0.349 5.506 1.00 93.56 82 ARG A C 1
ATOM 675 O O . ARG A 1 82 ? -13.285 0.271 6.227 1.00 93.56 82 ARG A O 1
ATOM 682 N N . ALA A 1 83 ? -12.665 -1.638 5.207 1.00 95.88 83 ALA A N 1
ATOM 683 C CA . ALA A 1 83 ? -13.756 -2.448 5.743 1.00 95.88 83 ALA A CA 1
ATOM 684 C C . ALA A 1 83 ? -13.666 -2.561 7.272 1.00 95.88 83 ALA A C 1
ATOM 686 O O . ALA A 1 83 ? -14.646 -2.277 7.962 1.00 95.88 83 ALA A O 1
ATOM 687 N N . ARG A 1 84 ? -12.474 -2.869 7.794 1.00 93.31 84 ARG A N 1
ATOM 688 C CA . ARG A 1 84 ? -12.196 -2.918 9.234 1.00 93.31 84 ARG A CA 1
ATOM 689 C C . ARG A 1 84 ? -12.496 -1.583 9.923 1.00 93.31 84 ARG A C 1
ATOM 691 O O . ARG A 1 84 ? -13.218 -1.546 10.914 1.00 93.31 84 ARG A O 1
ATOM 698 N N . ALA A 1 85 ? -11.958 -0.479 9.401 1.00 93.81 85 ALA A N 1
A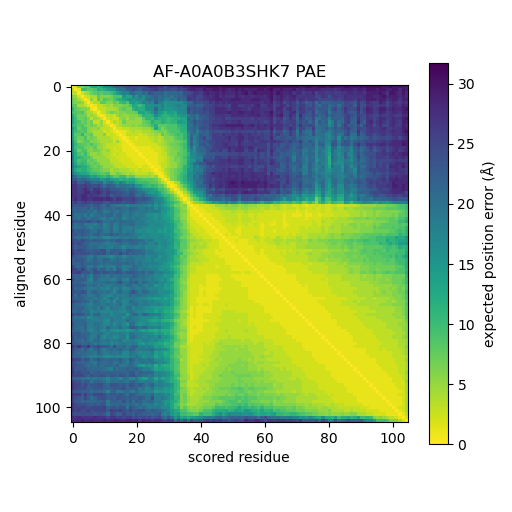TOM 699 C CA . ALA A 1 85 ? -12.155 0.846 9.989 1.00 93.81 85 ALA A CA 1
ATOM 700 C C . ALA A 1 85 ? -13.631 1.270 9.971 1.00 93.81 85 ALA A C 1
ATOM 702 O O . ALA A 1 85 ? -14.089 1.992 10.856 1.00 93.81 85 ALA A O 1
ATOM 703 N N . PHE A 1 86 ? -14.387 0.825 8.965 1.00 96.44 86 PHE A N 1
ATOM 704 C CA . PHE A 1 86 ? -15.813 1.102 8.875 1.00 96.44 86 PHE A CA 1
ATOM 705 C C . PHE A 1 86 ? -16.621 0.364 9.949 1.00 96.44 86 PHE A C 1
ATOM 707 O O . PHE A 1 86 ? -17.526 0.961 10.528 1.00 96.44 86 PHE A O 1
ATOM 714 N N . GLU A 1 87 ? -16.285 -0.893 10.240 1.00 96.81 87 GLU A N 1
ATOM 715 C CA . GLU A 1 87 ? -16.889 -1.663 11.335 1.00 96.81 87 GLU A CA 1
ATOM 716 C C . GLU A 1 87 ? -16.620 -0.998 12.693 1.00 96.81 87 GLU A C 1
ATOM 718 O O . GLU A 1 87 ? -17.562 -0.675 13.416 1.00 96.81 87 GLU A O 1
ATOM 723 N N . GLU A 1 88 ? -15.359 -0.666 12.981 1.00 94.94 88 GLU A N 1
ATOM 724 C CA . GLU A 1 88 ? -14.972 0.030 14.216 1.00 94.94 88 GLU A CA 1
ATOM 725 C C . GLU A 1 88 ? -15.720 1.366 14.369 1.00 94.94 88 GLU A C 1
ATOM 727 O O . GLU A 1 88 ? -16.286 1.668 15.422 1.00 94.94 88 GLU A O 1
ATOM 732 N N . ALA A 1 89 ? -15.807 2.155 13.293 1.00 97.12 89 ALA A N 1
ATOM 733 C CA . ALA A 1 89 ? -16.540 3.416 13.308 1.00 97.12 89 ALA A CA 1
ATOM 734 C C . ALA A 1 89 ? -18.039 3.229 13.599 1.00 97.12 89 ALA A C 1
ATOM 736 O O . ALA A 1 89 ? -18.630 4.070 14.285 1.00 97.12 89 ALA A O 1
ATOM 737 N N . GLN A 1 90 ? -18.668 2.153 13.109 1.00 98.06 90 GLN A N 1
ATOM 738 C CA . GLN A 1 90 ? -20.065 1.846 13.433 1.00 98.06 90 GLN A CA 1
ATOM 739 C C . GLN A 1 90 ? -20.242 1.513 14.913 1.00 98.06 90 GLN A C 1
ATOM 741 O O . GLN A 1 90 ? -21.144 2.061 15.552 1.00 98.06 90 GLN A O 1
ATOM 746 N N . GLU A 1 91 ? -19.385 0.653 15.464 1.00 97.88 91 GLU A N 1
ATOM 747 C CA . GLU A 1 91 ? -19.445 0.247 16.870 1.00 97.88 91 GLU A CA 1
ATOM 748 C C . GLU A 1 91 ? -19.288 1.446 17.807 1.00 97.88 91 GLU A C 1
ATOM 750 O O . GLU A 1 91 ? -20.134 1.670 18.682 1.00 97.88 91 GLU A O 1
ATOM 755 N N . VAL A 1 92 ? -18.266 2.270 17.559 1.00 98.06 92 VAL A N 1
ATOM 756 C CA . VAL A 1 92 ? -17.985 3.485 18.336 1.00 98.06 92 VAL A CA 1
ATOM 757 C C . VAL A 1 92 ? -19.129 4.493 18.213 1.00 98.06 92 VAL A C 1
ATOM 759 O O . VAL A 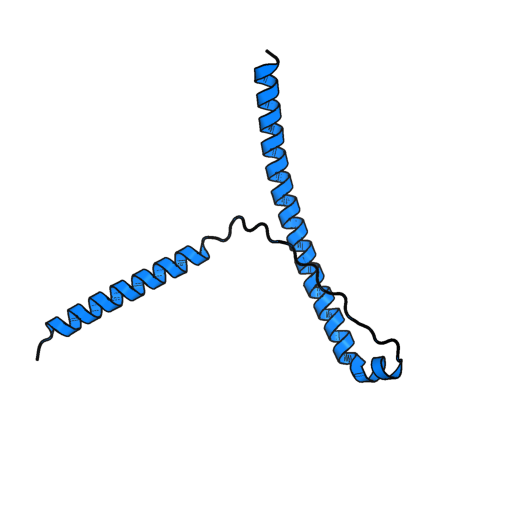1 92 ? -19.551 5.087 19.207 1.00 98.06 92 VAL A O 1
ATOM 762 N N . SER A 1 93 ? -19.694 4.667 17.015 1.00 98.00 93 SER A N 1
ATOM 763 C CA . SER A 1 93 ? -20.840 5.565 16.814 1.00 98.00 93 SER A CA 1
ATOM 764 C C . SER A 1 93 ? -22.077 5.092 17.583 1.00 98.00 93 SER A C 1
ATOM 766 O O . SER A 1 93 ? -22.778 5.900 18.197 1.00 98.00 93 SER A O 1
ATOM 768 N N . ALA A 1 94 ? -22.342 3.783 17.592 1.00 98.12 94 ALA A N 1
ATOM 769 C CA . ALA A 1 94 ? -23.449 3.201 18.342 1.00 98.12 94 ALA A CA 1
ATOM 770 C C . ALA A 1 94 ? -23.245 3.335 19.860 1.00 98.12 94 ALA A C 1
ATOM 772 O O . ALA A 1 94 ? -24.200 3.607 20.591 1.00 98.12 94 ALA A O 1
ATOM 773 N N . GLU A 1 95 ? -22.012 3.166 20.342 1.00 98.12 95 GLU A N 1
ATOM 774 C CA . GLU A 1 95 ? -21.650 3.413 21.739 1.00 98.12 95 GLU A CA 1
ATOM 775 C C . GLU A 1 95 ? -21.895 4.863 22.143 1.00 98.12 95 GLU A C 1
ATOM 777 O O . GLU A 1 95 ? -22.559 5.116 23.152 1.00 98.12 95 GLU A O 1
ATOM 782 N N . TYR A 1 96 ? -21.456 5.810 21.316 1.00 97.88 96 TYR A N 1
ATOM 783 C CA . TYR A 1 96 ? -21.692 7.225 21.557 1.00 97.88 96 TYR A CA 1
ATOM 784 C C . TYR A 1 96 ? -23.189 7.567 21.578 1.00 97.88 96 TYR A C 1
ATOM 786 O O . TYR A 1 96 ? -23.648 8.295 22.458 1.00 97.88 96 TYR A O 1
ATOM 794 N N . GLY A 1 97 ? -23.983 6.977 20.679 1.00 97.75 97 GLY A N 1
ATOM 795 C CA . GLY A 1 97 ? -25.439 7.131 20.685 1.00 97.75 97 GLY A CA 1
ATOM 796 C C . GLY A 1 97 ? -26.088 6.650 21.989 1.00 97.75 97 GLY A C 1
ATOM 797 O O . GLY A 1 97 ? -26.943 7.342 22.546 1.00 97.75 97 GLY A O 1
ATOM 798 N N . ARG A 1 98 ? -25.649 5.502 22.528 1.00 97.62 98 ARG A N 1
ATOM 799 C CA . ARG A 1 98 ? -26.109 5.010 23.841 1.00 97.62 98 ARG A CA 1
ATOM 800 C C . ARG A 1 98 ? -25.714 5.958 24.967 1.00 97.62 98 ARG A C 1
ATOM 802 O O . ARG A 1 98 ? -26.546 6.253 25.818 1.00 97.62 98 ARG A O 1
ATOM 809 N N . PHE A 1 99 ? -24.476 6.448 24.954 1.00 97.56 99 PHE A N 1
ATOM 810 C CA . PHE A 1 99 ? -24.001 7.429 25.927 1.00 97.56 99 PHE A CA 1
ATOM 811 C C . PHE A 1 99 ? -24.883 8.683 25.933 1.00 97.56 99 PHE A C 1
ATOM 813 O O . PHE A 1 99 ? -25.371 9.073 26.990 1.00 97.56 99 PHE A O 1
ATOM 820 N N . LEU A 1 100 ? -25.177 9.264 24.766 1.00 97.81 100 LEU A N 1
ATOM 821 C CA . LEU A 1 100 ? -26.055 10.433 24.670 1.00 97.81 100 LEU A CA 1
ATOM 822 C C . LEU A 1 100 ? -27.454 10.170 25.248 1.00 97.81 100 LEU A C 1
ATOM 824 O O . LEU A 1 100 ? -28.004 11.036 25.923 1.00 97.81 100 LEU A O 1
ATOM 828 N N . GLY A 1 101 ? -28.004 8.968 25.048 1.00 96.75 101 GLY A N 1
ATOM 829 C CA . GLY A 1 101 ? -29.282 8.570 25.644 1.00 96.75 101 GLY A CA 1
ATOM 830 C C . GLY A 1 101 ? -29.262 8.464 27.176 1.00 96.75 101 GLY A C 1
ATOM 831 O O . GLY A 1 101 ? -30.303 8.627 27.806 1.00 96.75 101 GLY A O 1
ATOM 832 N N . LEU A 1 102 ? -28.100 8.211 27.787 1.00 95.75 102 LEU A N 1
ATOM 833 C CA . LEU A 1 102 ? -27.947 8.163 29.246 1.00 95.75 102 LEU A CA 1
ATOM 834 C C . LEU A 1 102 ? -27.784 9.553 29.868 1.00 95.75 102 LEU A C 1
ATOM 836 O O . LEU A 1 102 ? -28.250 9.763 30.981 1.00 95.75 102 LEU A O 1
ATOM 840 N N . VAL A 1 103 ? -27.116 10.479 29.175 1.00 96.19 103 VAL A N 1
ATOM 841 C CA . VAL A 1 103 ? -26.821 11.829 29.698 1.00 96.19 103 VAL A CA 1
ATOM 842 C C . VAL A 1 103 ? -27.920 12.846 29.359 1.00 96.19 103 VAL A C 1
ATOM 844 O O . VAL A 1 103 ? -28.011 13.888 29.996 1.00 96.19 103 VAL A O 1
ATOM 847 N N . GLY A 1 104 ? -28.739 12.571 28.340 1.00 84.75 104 GLY A N 1
ATOM 848 C CA . GLY A 1 104 ? -29.861 13.423 27.929 1.00 84.75 104 GLY A CA 1
ATOM 849 C C . GLY A 1 104 ? -31.175 13.203 28.693 1.00 84.75 104 GLY A C 1
ATOM 850 O O . GLY A 1 104 ? -32.147 13.894 28.390 1.00 84.75 104 GLY A O 1
ATOM 851 N N . ASN A 1 105 ? -31.211 12.253 29.634 1.00 55.62 105 ASN A N 1
ATOM 852 C CA . ASN A 1 105 ? -32.289 12.058 30.615 1.00 55.62 105 ASN A CA 1
ATOM 853 C C . ASN A 1 105 ? -31.910 12.686 31.961 1.00 55.62 105 ASN A C 1
ATOM 855 O O . ASN A 1 105 ? -32.842 12.963 32.748 1.00 55.62 105 ASN A O 1
#

Sequence (105 aa):
MSIKGFKRLRRQWLRRVYGAVVIALLMISVGGAVAESCVTPQRPFVPSDPKARRDYADII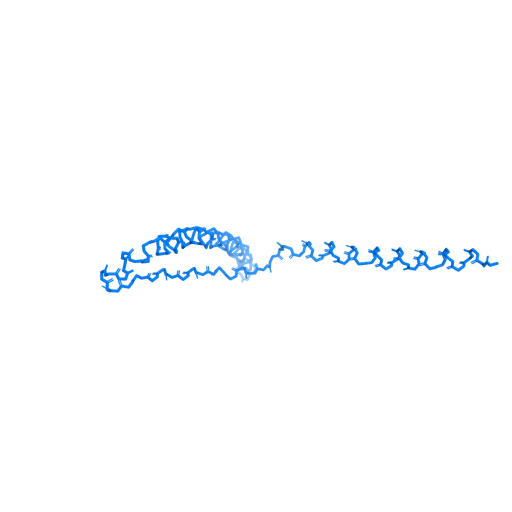RRDFELYIRDIQNYFRCLDEERARAFEEAQEVSAEYGRFLGLVGN